Protein AF-H1KIR4-F1 (afdb_monomer_lite)

Foldseek 3Di:
DDPPPDDPVQAAEFEAQAPVSVVVCVVPPPGHHDYHYPDPHPPDDCNVVDDPDD

pLDDT: mean 90.06, std 12.3, range [48.5, 98.25]

Inter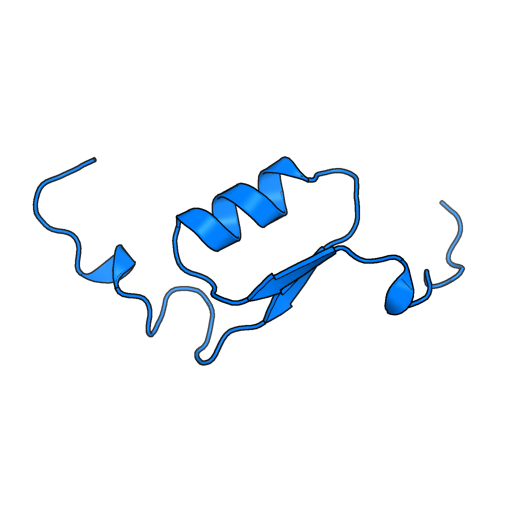Pro domains:
  IPR006076 FAD dependent oxidoreductase [PF01266] (11-54)
  IPR036188 FAD/NAD(P)-binding domain superfamily [G3DSA:3.50.50.60] (6-54)
  IPR036188 FAD/NAD(P)-binding domain superfamily [SSF51905] (11-54)

Organism: NCBI:txid882800

Secondary structure (DSSP, 8-state):
-------GGGSEEEE--SHHHHHHHHHTTTS-EEEE-SS-TTSS-GGGG--S--

Sequence (54 aa):
MSVFARSPADRVVVVGAGVAGLATALRLAPRPVTLITASPLGAGTATGWAQGGI

Radius of gyration: 13.72 Å; chains: 1; bounding box: 26×22×41 Å

Structure (mmCIF, N/CA/C/O backbone):
data_AF-H1KIR4-F1
#
_entry.id   AF-H1KIR4-F1
#
loop_
_atom_site.group_PDB
_atom_site.id
_atom_site.type_symbol
_atom_site.label_atom_id
_atom_site.label_alt_id
_atom_site.label_comp_id
_atom_site.label_asym_id
_atom_site.label_entity_id
_atom_site.label_seq_id
_atom_site.pdbx_PDB_ins_code
_atom_site.Cartn_x
_atom_site.Cartn_y
_atom_site.Cartn_z
_atom_site.occupancy
_atom_site.B_iso_or_equiv
_atom_site.auth_seq_id
_atom_site.auth_comp_id
_atom_site.auth_asym_id
_atom_site.auth_atom_id
_atom_site.pdbx_PDB_model_num
ATOM 1 N N . MET A 1 1 ? -9.451 8.652 23.987 1.00 48.50 1 MET A N 1
ATOM 2 C CA . MET A 1 1 ? -9.359 7.837 22.754 1.00 48.50 1 MET A CA 1
ATOM 3 C C . MET A 1 1 ? -9.625 6.393 23.133 1.00 48.50 1 MET A C 1
ATOM 5 O O . MET A 1 1 ? -8.837 5.817 23.864 1.00 48.50 1 MET A O 1
ATOM 9 N N . SER A 1 2 ? -10.790 5.869 22.759 1.00 52.09 2 SER A N 1
ATOM 10 C CA . SER A 1 2 ? -11.225 4.521 23.135 1.00 52.09 2 SER A CA 1
ATOM 11 C C . SER A 1 2 ? -10.371 3.454 22.434 1.00 52.09 2 SER A C 1
ATOM 13 O O . SER A 1 2 ? -10.221 3.492 21.215 1.00 52.09 2 SER A O 1
ATOM 15 N N . VAL A 1 3 ? -9.809 2.535 23.226 1.00 58.22 3 VAL A N 1
ATOM 16 C CA . VAL A 1 3 ? -8.923 1.422 22.828 1.00 58.22 3 VAL A CA 1
ATOM 17 C C . VAL A 1 3 ? -9.718 0.174 22.401 1.00 58.22 3 VAL A C 1
ATOM 19 O O . VAL A 1 3 ? -9.137 -0.880 22.164 1.00 58.22 3 VAL A O 1
ATOM 22 N N . PHE A 1 4 ? -11.044 0.257 22.226 1.00 62.31 4 PHE A N 1
ATOM 23 C CA . PHE A 1 4 ? -11.770 -0.845 21.589 1.00 62.31 4 PHE A CA 1
ATOM 24 C C . PHE A 1 4 ? -11.281 -0.977 20.144 1.00 62.31 4 PHE A C 1
ATOM 26 O O . PHE A 1 4 ? -11.545 -0.119 19.298 1.00 62.31 4 PHE A O 1
ATOM 33 N N . ALA A 1 5 ? -10.499 -2.025 19.882 1.00 60.38 5 ALA A N 1
ATOM 34 C CA . ALA A 1 5 ? -10.041 -2.368 18.550 1.00 60.38 5 ALA A CA 1
ATOM 35 C C . ALA A 1 5 ? -11.270 -2.466 17.639 1.00 60.38 5 ALA A C 1
ATOM 37 O O . ALA A 1 5 ? -12.120 -3.332 17.831 1.00 60.38 5 ALA A O 1
ATOM 38 N N . ARG A 1 6 ? -11.393 -1.539 16.678 1.00 67.94 6 ARG A N 1
ATOM 39 C CA . ARG A 1 6 ? -12.436 -1.623 15.649 1.00 67.94 6 ARG A CA 1
ATOM 40 C C . ARG A 1 6 ? -12.334 -2.976 14.961 1.00 67.94 6 ARG A C 1
ATOM 42 O O . ARG A 1 6 ? -11.212 -3.432 14.701 1.00 67.94 6 ARG A O 1
ATOM 49 N N . SER A 1 7 ? -13.481 -3.578 14.657 1.00 80.25 7 SER A N 1
ATOM 50 C CA . SER A 1 7 ? -13.514 -4.838 13.925 1.00 80.25 7 SER A CA 1
ATOM 51 C C . SER A 1 7 ? -12.712 -4.675 12.630 1.00 80.25 7 SER A C 1
ATOM 53 O O . SER A 1 7 ? -12.791 -3.616 11.997 1.00 80.25 7 SER A O 1
ATOM 55 N N . PRO A 1 8 ? -11.932 -5.681 12.194 1.00 76.62 8 PRO A N 1
ATOM 56 C CA . PRO A 1 8 ? -11.307 -5.653 10.874 1.00 76.62 8 PRO A CA 1
ATOM 57 C C . PRO A 1 8 ? -12.315 -5.357 9.753 1.00 76.62 8 PRO A C 1
ATOM 59 O O . PRO A 1 8 ? -11.952 -4.716 8.772 1.00 76.62 8 PRO A O 1
ATOM 62 N N . ALA A 1 9 ? -13.579 -5.760 9.938 1.00 81.31 9 ALA A N 1
ATOM 63 C CA . ALA A 1 9 ? -14.678 -5.495 9.013 1.00 81.31 9 ALA A CA 1
ATOM 64 C C . ALA A 1 9 ? -15.049 -4.002 8.884 1.00 81.31 9 ALA A C 1
ATOM 66 O O . ALA A 1 9 ? -15.626 -3.610 7.876 1.00 81.31 9 ALA A O 1
ATOM 67 N N . ASP A 1 10 ? -14.682 -3.154 9.851 1.00 86.56 10 ASP A N 1
ATOM 68 C CA . ASP A 1 10 ? -14.980 -1.712 9.832 1.00 86.56 10 ASP A CA 1
ATOM 69 C C . ASP A 1 10 ? -13.934 -0.895 9.048 1.00 86.56 10 ASP A C 1
ATOM 71 O O . ASP A 1 10 ? -13.982 0.341 9.025 1.00 86.56 10 ASP A O 1
ATOM 75 N N . ARG A 1 11 ? -12.930 -1.561 8.461 1.00 91.94 11 ARG A N 1
ATOM 76 C CA . ARG A 1 11 ? -11.816 -0.921 7.753 1.00 91.94 11 ARG A CA 1
ATOM 77 C C . ARG A 1 11 ? -12.026 -0.975 6.250 1.00 91.94 11 ARG A C 1
ATOM 79 O O . ARG A 1 11 ? -12.428 -1.995 5.700 1.00 91.94 11 ARG A O 1
ATOM 86 N N . VAL A 1 12 ? -11.651 0.10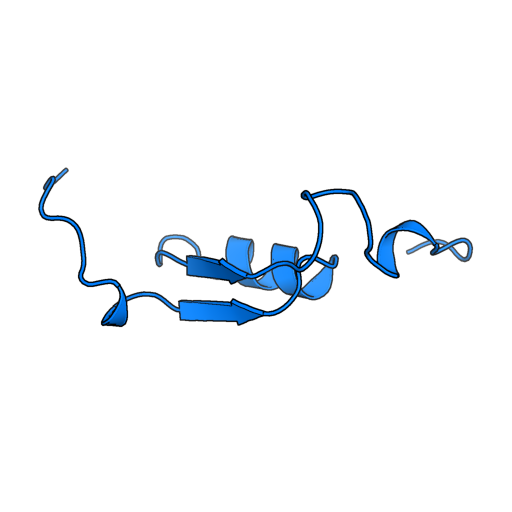2 5.564 1.00 95.69 12 VAL A N 1
ATOM 87 C CA . VAL A 1 12 ? -11.524 0.057 4.103 1.00 95.69 12 VAL A CA 1
ATOM 88 C C . VAL A 1 12 ? -10.310 -0.796 3.751 1.00 95.69 12 VAL A C 1
ATOM 90 O O . VAL A 1 12 ? -9.246 -0.626 4.346 1.00 95.69 12 VAL A O 1
ATOM 93 N N . VAL A 1 13 ? -10.456 -1.696 2.782 1.00 96.75 13 VAL A N 1
ATOM 94 C CA . VAL A 1 13 ? -9.345 -2.494 2.256 1.00 96.75 13 VAL A CA 1
ATOM 95 C C . VAL A 1 13 ? -8.855 -1.869 0.956 1.00 96.75 13 VAL A C 1
ATOM 97 O O . VAL A 1 13 ? -9.630 -1.691 0.019 1.00 96.75 13 VAL A O 1
ATOM 100 N N . VAL A 1 14 ? -7.564 -1.550 0.898 1.00 97.62 14 VAL A N 1
ATOM 101 C CA . VAL A 1 14 ? -6.880 -1.113 -0.324 1.00 97.62 14 VAL A CA 1
ATOM 102 C C . VAL A 1 14 ? -5.881 -2.193 -0.716 1.00 97.62 14 VAL A C 1
ATOM 104 O O . VAL A 1 14 ? -5.047 -2.595 0.093 1.00 97.62 14 VAL A O 1
ATOM 107 N N . VAL A 1 15 ? -5.964 -2.669 -1.957 1.00 97.25 15 VAL A N 1
ATOM 108 C CA . VAL A 1 15 ? -5.064 -3.696 -2.494 1.00 97.25 15 VAL A CA 1
ATOM 109 C C . VAL A 1 15 ? -4.095 -3.042 -3.474 1.00 97.25 15 VAL A C 1
ATOM 111 O O . VAL A 1 15 ? -4.510 -2.474 -4.480 1.00 97.25 15 VAL A O 1
ATOM 114 N N . GLY A 1 16 ? -2.802 -3.137 -3.168 1.00 97.25 16 GLY A N 1
ATOM 115 C CA . GLY A 1 16 ? -1.709 -2.526 -3.919 1.00 97.25 16 GLY A CA 1
ATOM 116 C C . GLY A 1 16 ? -1.163 -1.264 -3.246 1.00 97.25 16 GLY A C 1
ATOM 117 O O . GLY A 1 16 ? -1.907 -0.350 -2.905 1.00 97.25 16 GLY A O 1
ATOM 118 N N . ALA A 1 17 ? 0.164 -1.196 -3.097 1.00 97.00 17 ALA A N 1
ATOM 119 C CA . ALA A 1 17 ? 0.875 -0.083 -2.454 1.00 97.00 17 ALA A CA 1
ATOM 120 C C . ALA A 1 17 ? 1.645 0.823 -3.435 1.00 97.00 17 ALA A C 1
ATOM 122 O O . ALA A 1 17 ? 2.618 1.469 -3.051 1.00 97.00 17 ALA A O 1
ATOM 123 N N . GLY A 1 18 ? 1.222 0.883 -4.705 1.00 96.81 18 GLY A N 1
ATOM 124 C CA . GLY A 1 18 ? 1.671 1.935 -5.628 1.00 96.81 18 GLY A CA 1
ATOM 125 C C . GLY A 1 18 ? 1.145 3.318 -5.215 1.00 96.81 18 GLY A C 1
ATOM 126 O O . GLY A 1 18 ? 0.324 3.423 -4.298 1.00 96.81 18 GLY A O 1
ATOM 127 N N . VAL A 1 19 ? 1.561 4.380 -5.918 1.00 96.62 19 VAL A N 1
ATOM 128 C CA . VAL A 1 19 ? 1.193 5.770 -5.557 1.00 96.62 19 VAL A CA 1
ATOM 129 C C . VAL A 1 19 ? -0.317 5.971 -5.411 1.00 96.62 19 VAL A C 1
ATOM 131 O O . VAL A 1 19 ? -0.752 6.604 -4.456 1.00 96.62 19 VAL A O 1
ATOM 134 N N . ALA A 1 20 ? -1.129 5.367 -6.284 1.00 97.19 20 ALA A N 1
ATOM 135 C CA . ALA A 1 20 ? -2.586 5.474 -6.218 1.00 97.19 20 ALA A CA 1
ATOM 136 C C . ALA A 1 20 ? -3.175 4.819 -4.955 1.00 97.19 20 ALA A C 1
ATOM 138 O O . ALA A 1 20 ? -4.050 5.395 -4.307 1.00 97.19 20 ALA A O 1
ATOM 139 N N . GLY A 1 21 ? -2.680 3.637 -4.573 1.00 97.62 21 GLY A N 1
ATOM 140 C CA . GLY A 1 21 ? -3.141 2.927 -3.378 1.00 97.62 21 GLY A CA 1
ATOM 141 C C . GLY A 1 21 ? -2.761 3.662 -2.094 1.00 97.62 21 GLY A C 1
ATOM 142 O O . GLY A 1 21 ? -3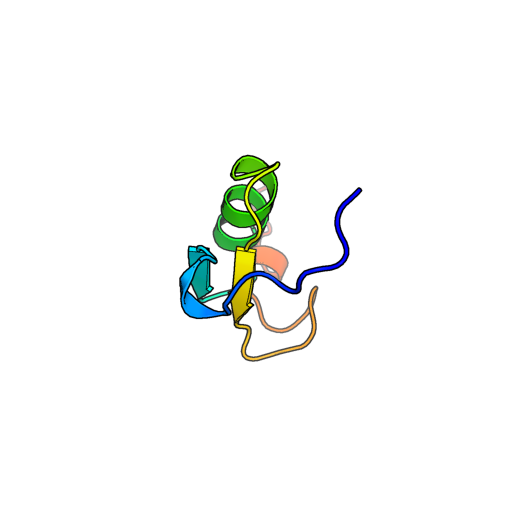.602 3.855 -1.215 1.00 97.62 21 GLY A O 1
ATOM 143 N N . LEU A 1 22 ? -1.526 4.167 -2.022 1.00 97.19 22 LEU A N 1
ATOM 144 C CA . LEU A 1 22 ? -1.064 4.983 -0.897 1.00 97.19 22 LEU A CA 1
ATOM 145 C C . LEU A 1 22 ? -1.827 6.311 -0.800 1.00 97.19 22 LEU A C 1
ATOM 147 O O . LEU A 1 22 ? -2.309 6.656 0.278 1.00 97.19 22 LEU A O 1
ATOM 151 N N . ALA A 1 23 ? -2.003 7.023 -1.917 1.00 97.75 23 ALA A N 1
ATOM 152 C CA . ALA A 1 23 ? -2.777 8.261 -1.957 1.00 97.75 23 ALA A CA 1
ATOM 153 C C . ALA A 1 23 ? -4.229 8.034 -1.508 1.00 97.75 23 ALA A C 1
ATOM 155 O O . ALA A 1 23 ? -4.758 8.811 -0.71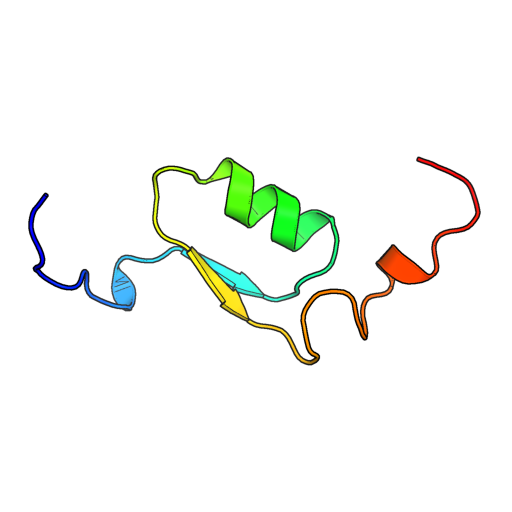3 1.00 97.75 23 ALA A O 1
ATOM 156 N N . THR A 1 24 ? -4.850 6.935 -1.948 1.00 97.94 24 THR A N 1
ATOM 157 C CA . THR A 1 24 ? -6.203 6.543 -1.526 1.00 97.94 24 THR A CA 1
ATOM 158 C C . THR A 1 24 ? -6.262 6.274 -0.022 1.00 97.94 24 THR A C 1
ATOM 160 O O . THR A 1 24 ? -7.117 6.833 0.664 1.00 97.94 24 THR A O 1
ATOM 163 N N . ALA A 1 25 ? -5.337 5.470 0.514 1.00 97.56 25 ALA A N 1
ATOM 164 C CA . ALA A 1 25 ? -5.295 5.141 1.938 1.00 97.56 25 ALA A CA 1
ATOM 165 C C . ALA A 1 25 ? -5.121 6.390 2.819 1.00 97.56 25 ALA A C 1
ATOM 167 O O . ALA A 1 25 ? -5.823 6.544 3.818 1.00 97.56 25 ALA A O 1
ATOM 168 N N . LEU A 1 26 ? -4.239 7.311 2.417 1.00 97.44 26 LEU A N 1
ATOM 169 C CA . LEU A 1 26 ? -4.017 8.575 3.123 1.00 97.44 26 LEU A CA 1
ATOM 170 C C . LEU A 1 26 ? -5.231 9.507 3.032 1.00 97.44 26 LEU A C 1
ATOM 172 O O . LEU A 1 26 ? -5.610 10.128 4.025 1.00 97.44 26 LEU A O 1
ATOM 176 N N . ARG A 1 27 ? -5.882 9.584 1.866 1.00 98.25 27 ARG A N 1
ATOM 177 C CA . ARG A 1 27 ? -7.050 10.452 1.656 1.00 98.25 27 ARG A CA 1
ATOM 178 C C . ARG A 1 27 ? -8.281 10.012 2.448 1.00 98.25 27 ARG A C 1
ATOM 180 O O . ARG A 1 27 ? -9.154 10.834 2.710 1.00 98.25 27 ARG A O 1
ATOM 187 N N . LEU A 1 28 ? -8.350 8.743 2.840 1.00 96.88 28 LEU A N 1
ATOM 188 C CA . LEU A 1 28 ? -9.429 8.213 3.672 1.00 96.88 28 LEU A CA 1
ATOM 189 C C . LEU A 1 28 ? -9.330 8.635 5.144 1.00 96.88 28 LEU A C 1
ATOM 191 O O . LEU A 1 28 ? -10.284 8.401 5.888 1.00 96.88 28 LEU A O 1
ATOM 195 N N . ALA A 1 29 ? -8.239 9.280 5.575 1.00 94.81 29 ALA A N 1
ATOM 196 C CA . ALA A 1 29 ? -8.111 9.790 6.935 1.00 94.81 29 ALA A CA 1
ATOM 197 C C . ALA A 1 29 ? -9.323 10.669 7.333 1.00 94.81 29 ALA A C 1
ATOM 199 O O . ALA A 1 29 ? -9.780 11.491 6.536 1.00 94.81 29 ALA A O 1
ATOM 200 N N . PRO A 1 30 ? -9.875 10.502 8.555 1.00 92.44 30 PRO A N 1
ATOM 201 C CA . PRO A 1 30 ? -9.375 9.687 9.671 1.00 92.44 30 PRO A CA 1
ATOM 202 C C . PRO A 1 30 ? -9.904 8.236 9.691 1.00 92.44 30 PRO A C 1
ATOM 204 O O . PRO A 1 30 ? -9.800 7.555 10.715 1.00 92.44 30 PRO A O 1
ATOM 207 N N . ARG A 1 31 ? -10.532 7.751 8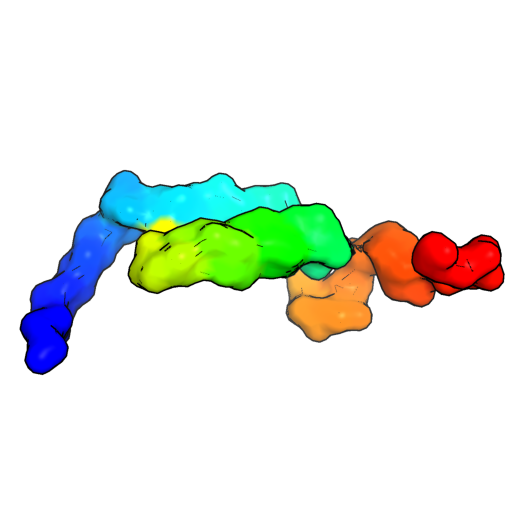.613 1.00 91.94 31 ARG A N 1
ATOM 208 C CA . ARG A 1 31 ? -11.061 6.380 8.556 1.00 91.94 31 ARG A CA 1
ATOM 209 C C . ARG A 1 31 ? -9.895 5.378 8.521 1.00 91.94 31 ARG A C 1
ATOM 211 O O . ARG A 1 31 ? -9.009 5.530 7.685 1.00 91.94 31 ARG A O 1
ATOM 218 N N . PRO A 1 32 ? -9.875 4.351 9.388 1.00 92.81 32 PRO A N 1
ATOM 219 C CA . PRO A 1 32 ? -8.852 3.312 9.348 1.00 92.81 32 PRO A CA 1
ATOM 220 C C . PRO A 1 32 ? -8.888 2.508 8.045 1.00 92.81 32 PRO A C 1
ATOM 222 O O . PRO A 1 32 ? -9.956 2.094 7.587 1.00 92.81 32 PRO A O 1
ATOM 225 N N . VAL A 1 33 ? -7.705 2.243 7.495 1.00 95.94 33 VAL A N 1
ATOM 226 C CA . VAL A 1 33 ? -7.507 1.494 6.249 1.00 95.94 33 VAL A CA 1
ATOM 227 C C . VAL A 1 33 ? -6.581 0.309 6.509 1.00 95.94 33 VAL A C 1
ATOM 229 O O . VAL A 1 33 ? -5.597 0.431 7.241 1.00 95.94 33 VAL A O 1
ATOM 232 N N . THR A 1 34 ? -6.896 -0.834 5.909 1.00 96.00 34 THR A N 1
ATOM 233 C CA . THR A 1 34 ? -5.993 -1.980 5.781 1.00 96.00 34 THR A CA 1
ATOM 234 C C . THR A 1 34 ? -5.408 -1.963 4.372 1.00 96.00 34 THR A C 1
ATOM 236 O O . THR A 1 34 ? -6.143 -2.093 3.396 1.00 96.00 34 THR A O 1
ATOM 239 N N . LEU A 1 35 ? -4.091 -1.789 4.261 1.00 96.56 35 LEU A N 1
ATOM 240 C CA . LEU A 1 35 ? -3.369 -1.818 2.990 1.00 96.56 35 LEU A CA 1
ATOM 241 C C . LEU A 1 35 ? -2.726 -3.194 2.797 1.00 96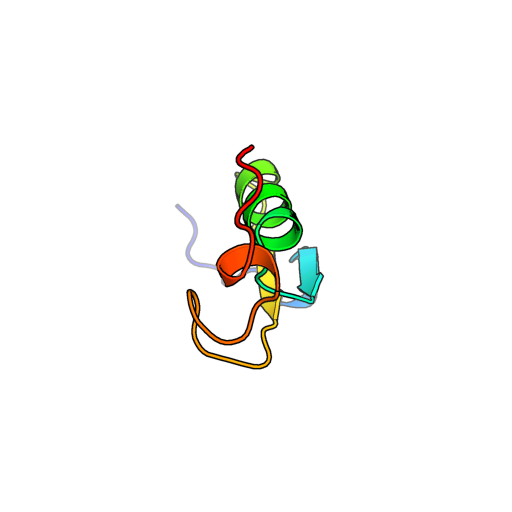.56 35 LEU A C 1
ATOM 243 O O . LEU A 1 35 ? -1.944 -3.632 3.638 1.00 96.56 35 LEU A O 1
ATOM 247 N N . ILE A 1 36 ? -3.035 -3.854 1.686 1.00 96.88 36 ILE A N 1
ATOM 248 C CA . ILE A 1 36 ? -2.451 -5.143 1.307 1.00 96.88 36 ILE A CA 1
ATOM 249 C C . ILE A 1 36 ? -1.435 -4.902 0.192 1.00 96.88 36 ILE A C 1
ATOM 251 O O . ILE A 1 36 ? -1.739 -4.245 -0.803 1.00 96.88 36 ILE A O 1
ATOM 255 N N . THR A 1 37 ? -0.226 -5.442 0.339 1.00 97.06 37 THR A N 1
ATOM 256 C CA . THR A 1 37 ? 0.857 -5.313 -0.644 1.00 97.06 37 THR A CA 1
ATOM 257 C C . THR A 1 37 ? 1.634 -6.618 -0.776 1.00 97.06 37 THR A C 1
ATOM 259 O O . THR A 1 37 ? 1.790 -7.346 0.200 1.00 97.06 37 THR A O 1
ATOM 262 N N . ALA A 1 38 ? 2.117 -6.912 -1.985 1.00 96.12 38 ALA A N 1
ATOM 263 C CA . ALA A 1 38 ? 2.886 -8.121 -2.292 1.00 96.12 38 ALA A CA 1
ATOM 264 C C . ALA A 1 38 ? 4.384 -8.008 -1.935 1.00 96.12 38 ALA A C 1
ATOM 266 O O . ALA A 1 38 ? 5.101 -9.002 -1.949 1.00 96.12 38 ALA A O 1
ATOM 267 N N . SER A 1 39 ? 4.860 -6.798 -1.636 1.00 95.62 39 SER A N 1
ATOM 268 C CA . SER A 1 39 ? 6.259 -6.465 -1.340 1.00 95.62 39 SER A CA 1
ATOM 269 C C . SER A 1 39 ? 6.307 -5.390 -0.244 1.00 95.62 39 SER A C 1
ATOM 271 O O . SER A 1 39 ? 5.315 -4.663 -0.088 1.00 95.62 39 SER A O 1
ATOM 273 N N . PRO A 1 40 ? 7.422 -5.246 0.507 1.00 95.44 40 PRO A N 1
ATOM 274 C CA . PRO A 1 40 ? 7.616 -4.124 1.422 1.00 95.44 40 PRO A CA 1
ATOM 275 C C . PRO A 1 40 ? 7.298 -2.774 0.771 1.00 95.44 40 PRO A C 1
ATOM 277 O O . PRO A 1 40 ? 7.521 -2.580 -0.426 1.00 95.44 40 PRO A O 1
ATOM 280 N N . LEU A 1 41 ? 6.782 -1.832 1.566 1.00 93.81 41 LEU A N 1
ATOM 281 C CA . LEU A 1 41 ? 6.481 -0.483 1.086 1.00 93.81 41 LEU A CA 1
ATOM 282 C C . LEU A 1 41 ? 7.735 0.167 0.491 1.00 93.81 41 LEU A C 1
ATOM 284 O O . LEU A 1 41 ? 8.826 0.052 1.041 1.00 93.81 41 LEU A O 1
ATOM 288 N N . GLY A 1 42 ? 7.564 0.844 -0.644 1.00 91.06 42 GLY A N 1
ATOM 289 C CA . GLY A 1 42 ? 8.672 1.429 -1.403 1.00 91.06 42 GLY A CA 1
ATOM 290 C C . GLY A 1 42 ? 9.377 0.458 -2.356 1.00 91.06 42 GLY A C 1
ATOM 291 O O . GLY A 1 42 ? 10.179 0.904 -3.169 1.00 91.06 42 GLY A O 1
ATOM 292 N N . ALA A 1 43 ? 9.049 -0.837 -2.331 1.00 93.94 43 ALA A N 1
ATOM 293 C CA . ALA A 1 43 ? 9.590 -1.837 -3.248 1.00 93.94 43 ALA A CA 1
ATOM 294 C C . ALA A 1 43 ? 8.479 -2.528 -4.056 1.00 93.94 43 ALA A C 1
ATOM 296 O O . ALA A 1 43 ? 7.325 -2.586 -3.635 1.00 93.94 43 ALA A O 1
ATOM 297 N N . GLY A 1 44 ? 8.826 -3.080 -5.222 1.00 92.38 44 GLY A N 1
ATOM 298 C CA . GLY A 1 44 ? 7.930 -3.960 -5.987 1.00 92.38 44 GLY A CA 1
ATOM 299 C C . GLY A 1 44 ? 6.687 -3.286 -6.583 1.00 92.38 44 GLY A C 1
ATOM 300 O O . GLY A 1 44 ? 5.710 -3.968 -6.878 1.00 92.38 44 GLY A O 1
ATOM 301 N N . THR A 1 45 ? 6.698 -1.961 -6.765 1.00 94.88 45 THR A N 1
ATOM 302 C CA . THR A 1 45 ? 5.604 -1.222 -7.418 1.00 94.88 45 THR A CA 1
ATOM 303 C C . THR A 1 45 ? 6.062 -0.649 -8.756 1.00 94.88 45 THR A C 1
ATOM 305 O O . THR A 1 45 ? 7.197 -0.190 -8.875 1.00 94.88 45 THR A O 1
ATOM 308 N N . ALA A 1 46 ? 5.169 -0.609 -9.751 1.00 93.31 46 ALA A N 1
ATOM 309 C CA . ALA A 1 46 ? 5.457 0.024 -11.042 1.00 93.31 46 ALA A CA 1
ATOM 310 C C . ALA A 1 46 ? 5.713 1.538 -10.914 1.00 93.31 46 ALA A C 1
ATOM 312 O O . ALA A 1 46 ? 6.448 2.109 -11.709 1.00 93.31 46 ALA A O 1
ATOM 313 N N . THR A 1 47 ? 5.162 2.188 -9.880 1.00 93.19 47 THR A N 1
ATOM 314 C CA . THR A 1 47 ? 5.397 3.611 -9.590 1.00 93.19 47 THR A CA 1
ATOM 315 C C . THR A 1 47 ? 6.886 3.937 -9.463 1.00 93.19 47 THR A C 1
ATOM 317 O O . THR A 1 47 ? 7.318 4.961 -9.978 1.00 93.19 47 THR A O 1
ATOM 320 N N . GLY A 1 48 ? 7.682 3.070 -8.826 1.00 90.75 48 GLY A N 1
ATOM 321 C CA . GLY A 1 48 ? 9.123 3.301 -8.668 1.00 90.75 48 GLY A CA 1
ATOM 322 C C . GLY A 1 48 ? 9.913 3.301 -9.984 1.00 90.75 48 GLY A C 1
ATOM 323 O O . GLY A 1 48 ? 11.058 3.734 -9.998 1.00 90.75 48 GLY A O 1
ATOM 324 N N . TRP A 1 49 ? 9.312 2.834 -11.082 1.00 93.38 49 TRP A N 1
ATOM 325 C CA . TRP A 1 49 ? 9.933 2.754 -12.407 1.00 93.38 49 TRP A CA 1
ATOM 326 C C . TRP A 1 49 ? 9.592 3.958 -13.297 1.00 93.38 49 TRP A C 1
ATOM 328 O O . TRP A 1 49 ? 10.025 4.009 -14.446 1.00 93.38 49 TRP A O 1
ATOM 338 N N . ALA A 1 50 ? 8.796 4.915 -12.815 1.00 95.06 50 ALA A N 1
ATOM 339 C CA . ALA A 1 50 ? 8.414 6.084 -13.600 1.00 95.06 50 ALA A CA 1
ATOM 340 C C . ALA A 1 50 ? 9.626 6.998 -13.875 1.00 95.06 50 ALA A C 1
ATOM 342 O O . ALA A 1 50 ? 10.326 7.399 -12.949 1.00 95.06 50 ALA A O 1
ATOM 343 N N . GLN A 1 51 ? 9.852 7.351 -15.148 1.00 97.12 51 GLN A N 1
ATOM 344 C CA . GLN A 1 51 ? 10.976 8.204 -15.583 1.00 97.12 51 GLN A CA 1
ATOM 345 C C . GLN A 1 51 ? 10.550 9.483 -16.320 1.00 97.12 51 GLN A C 1
ATOM 347 O O . GLN A 1 51 ? 11.375 10.361 -16.542 1.00 97.12 51 GLN A O 1
ATOM 352 N N . GLY A 1 52 ? 9.275 9.601 -16.705 1.00 97.00 52 GLY A N 1
ATOM 353 C CA . GLY A 1 52 ? 8.775 10.744 -17.480 1.00 97.00 52 GLY A CA 1
ATOM 354 C C . GLY A 1 52 ? 8.554 12.024 -16.668 1.00 97.00 52 GLY A C 1
ATOM 355 O O . GLY A 1 52 ? 8.371 13.083 -17.256 1.00 97.00 52 GLY A O 1
ATOM 356 N N . GLY A 1 53 ? 8.575 11.930 -15.336 1.00 92.94 53 GLY A N 1
ATOM 357 C CA . GLY A 1 53 ? 8.143 12.991 -14.427 1.00 92.94 53 GLY A CA 1
ATOM 358 C C . GLY A 1 53 ? 6.802 12.669 -13.764 1.00 92.94 53 GLY A C 1
ATOM 359 O O . GLY A 1 53 ? 6.338 11.527 -13.813 1.00 92.94 53 GLY A O 1
ATOM 360 N N . ILE A 1 54 ? 6.222 13.681 -13.115 1.00 84.12 54 ILE A N 1
ATOM 361 C CA . ILE A 1 54 ? 4.839 13.677 -12.616 1.00 84.12 54 ILE A CA 1
ATOM 362 C C . ILE A 1 54 ? 3.974 14.426 -13.622 1.00 84.12 54 ILE A C 1
ATOM 364 O O . ILE A 1 54 ? 4.395 15.540 -14.008 1.00 84.12 54 ILE A O 1
#